Protein AF-A0A0G0N3M8-F1 (afdb_monomer_lite)

Sequence (160 aa):
MQYFTNYSSHFAVLTKVMTASGGPVLEVGMGIFSTPLLHWLCLDQDRKLTSLESAEKYYKLNRRFASPNHEIILIKDWDKFNFNSTWDVVFVDNDDQWRAPVVKKVANSANYIVIHDSDDPTYNYESIFPLFKYQYHYTKAQPNTSVLSNTIELSWLDEV

Structure (mmCIF, N/CA/C/O backbone):
data_AF-A0A0G0N3M8-F1
#
_entry.id   AF-A0A0G0N3M8-F1
#
loop_
_atom_site.group_PDB
_atom_site.id
_atom_site.type_symbol
_atom_site.label_atom_id
_atom_site.label_alt_id
_atom_site.label_comp_id
_atom_site.label_asym_id
_atom_site.label_entity_id
_atom_site.label_seq_id
_atom_site.pdbx_PDB_ins_code
_atom_site.Cartn_x
_atom_site.Cartn_y
_atom_site.Cartn_z
_atom_site.occupancy
_atom_site.B_iso_or_equiv
_atom_site.auth_seq_id
_atom_site.auth_comp_id
_atom_site.auth_asym_id
_atom_site.auth_atom_id
_atom_site.pdbx_PDB_model_num
ATOM 1 N N . MET A 1 1 ? 19.202 -14.400 -6.650 1.00 63.88 1 MET A N 1
ATOM 2 C CA . MET A 1 1 ? 18.660 -13.073 -6.292 1.00 63.88 1 MET A CA 1
ATOM 3 C C . MET A 1 1 ? 19.072 -12.817 -4.861 1.00 63.88 1 MET A C 1
ATOM 5 O O . MET A 1 1 ? 18.890 -13.717 -4.052 1.00 63.88 1 MET A O 1
ATOM 9 N N . GLN A 1 2 ? 19.711 -11.686 -4.591 1.00 76.94 2 GLN A N 1
ATOM 10 C CA . GLN A 1 2 ? 20.106 -11.294 -3.241 1.00 76.94 2 GLN A CA 1
ATOM 11 C C . GLN A 1 2 ? 19.016 -10.379 -2.684 1.00 76.94 2 GLN A C 1
ATOM 13 O O . GLN A 1 2 ? 18.516 -9.527 -3.415 1.00 76.94 2 GLN A O 1
ATOM 18 N N . TYR A 1 3 ? 18.625 -10.599 -1.434 1.00 81.31 3 TYR A N 1
ATOM 19 C CA . TYR A 1 3 ? 17.637 -9.780 -0.740 1.00 81.31 3 TYR A CA 1
ATOM 20 C C . TYR A 1 3 ? 18.312 -9.087 0.434 1.00 81.31 3 TYR A C 1
ATOM 22 O O 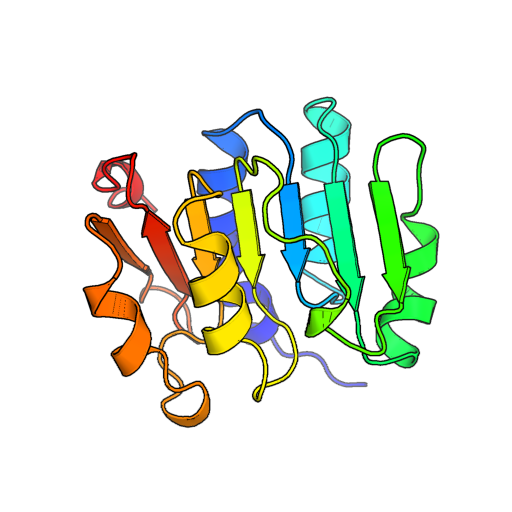. TYR A 1 3 ? 19.207 -9.659 1.061 1.00 81.31 3 TYR A O 1
ATOM 30 N N . PHE A 1 4 ? 17.876 -7.867 0.712 1.00 84.19 4 PHE A N 1
ATOM 31 C CA . PHE A 1 4 ? 18.428 -7.025 1.760 1.00 84.19 4 PHE A CA 1
ATOM 32 C C . PHE A 1 4 ? 17.357 -6.765 2.818 1.00 84.19 4 PHE A C 1
ATOM 34 O O . PHE A 1 4 ? 16.163 -6.760 2.523 1.00 84.19 4 PHE A O 1
ATOM 41 N N . THR A 1 5 ? 17.781 -6.585 4.068 1.00 79.50 5 THR A N 1
ATOM 42 C CA . THR A 1 5 ? 16.873 -6.391 5.211 1.00 79.50 5 THR A CA 1
ATOM 43 C C . THR A 1 5 ? 16.000 -5.146 5.058 1.00 79.50 5 THR A C 1
ATOM 45 O O . THR A 1 5 ? 14.854 -5.134 5.502 1.00 79.50 5 THR A O 1
ATOM 48 N N . ASN A 1 6 ? 16.512 -4.127 4.373 1.00 87.75 6 ASN A N 1
ATOM 49 C CA . ASN A 1 6 ? 15.823 -2.867 4.128 1.00 87.75 6 ASN A CA 1
ATOM 50 C C . ASN A 1 6 ? 14.540 -3.026 3.281 1.00 87.75 6 ASN A C 1
ATOM 52 O O . ASN A 1 6 ? 13.608 -2.252 3.454 1.00 87.75 6 ASN A O 1
ATOM 56 N N . TYR A 1 7 ? 14.403 -4.091 2.483 1.00 89.81 7 TYR A N 1
ATOM 57 C CA . TYR A 1 7 ? 13.161 -4.399 1.745 1.00 89.81 7 TYR A CA 1
ATOM 58 C C . TYR A 1 7 ? 11.961 -4.721 2.657 1.00 89.81 7 TYR A C 1
ATOM 60 O O . TYR A 1 7 ? 10.848 -4.902 2.177 1.00 89.81 7 TYR A O 1
ATOM 68 N N . SER A 1 8 ? 12.183 -4.838 3.968 1.00 93.25 8 SER A N 1
ATOM 69 C CA . SER A 1 8 ? 11.153 -5.132 4.969 1.00 93.25 8 SER A CA 1
ATOM 70 C C . SER A 1 8 ? 11.028 -4.050 6.048 1.00 93.25 8 SER A C 1
ATOM 72 O O . SER A 1 8 ? 10.365 -4.272 7.059 1.00 93.25 8 SER A O 1
ATOM 74 N N . SER A 1 9 ? 11.630 -2.864 5.862 1.00 95.69 9 SER A N 1
ATOM 75 C CA . SER A 1 9 ? 11.601 -1.791 6.875 1.00 95.69 9 SER A CA 1
ATOM 76 C C . SER A 1 9 ? 10.185 -1.298 7.212 1.00 95.69 9 SER A C 1
ATOM 78 O O . SER A 1 9 ? 9.947 -0.839 8.328 1.00 95.69 9 SER A O 1
ATOM 80 N N . HIS A 1 10 ? 9.224 -1.475 6.299 1.00 96.44 10 HIS A N 1
ATOM 81 C CA . HIS A 1 10 ? 7.812 -1.152 6.506 1.00 96.44 10 HIS A CA 1
ATOM 82 C C . HIS A 1 10 ? 7.074 -2.108 7.456 1.00 96.44 10 HIS A C 1
ATOM 84 O O . HIS A 1 10 ? 5.968 -1.788 7.884 1.00 96.44 10 HIS A O 1
ATOM 90 N N . PHE A 1 11 ? 7.633 -3.275 7.803 1.00 96.75 11 PHE A N 1
ATOM 91 C CA . PHE A 1 11 ? 6.904 -4.335 8.518 1.00 96.75 11 PHE A CA 1
ATOM 92 C C . PHE A 1 11 ? 6.300 -3.875 9.844 1.00 96.75 11 PHE A C 1
ATOM 94 O O . PHE A 1 11 ? 5.150 -4.209 10.128 1.00 96.75 11 PHE A O 1
ATOM 101 N N . ALA A 1 12 ? 7.051 -3.112 10.644 1.00 95.81 12 ALA A N 1
ATOM 102 C CA . ALA A 1 12 ? 6.597 -2.666 11.959 1.00 95.81 12 ALA A CA 1
ATOM 103 C C . ALA A 1 12 ? 5.337 -1.793 11.847 1.00 95.81 12 ALA A C 1
ATOM 105 O O . ALA A 1 12 ? 4.305 -2.096 12.450 1.00 95.81 12 ALA A O 1
ATOM 106 N N . VAL A 1 13 ? 5.399 -0.753 11.012 1.00 97.50 13 VAL A N 1
ATOM 107 C CA . VAL A 1 13 ? 4.290 0.190 10.845 1.00 97.50 13 VAL A CA 1
ATOM 108 C C . VAL A 1 13 ? 3.136 -0.411 10.039 1.00 97.50 13 VAL A C 1
ATOM 110 O O . VAL A 1 13 ? 1.981 -0.240 10.425 1.00 97.50 13 VAL A O 1
ATOM 113 N N . LEU A 1 14 ? 3.419 -1.193 8.989 1.00 98.44 14 LEU A N 1
ATOM 114 C CA . LEU A 1 14 ? 2.387 -1.865 8.197 1.00 98.44 14 LEU A CA 1
ATOM 115 C C . LEU A 1 14 ? 1.594 -2.846 9.063 1.00 98.44 14 LEU A C 1
ATOM 117 O O . LEU A 1 14 ? 0.368 -2.812 9.053 1.00 98.44 14 LEU A O 1
ATOM 121 N N . THR A 1 15 ? 2.271 -3.671 9.868 1.00 97.94 15 THR A N 1
ATOM 122 C CA . THR A 1 15 ? 1.596 -4.614 10.774 1.00 97.94 15 THR A CA 1
ATOM 123 C C . THR A 1 15 ? 0.736 -3.870 11.788 1.00 97.94 15 THR A C 1
ATOM 125 O O . THR A 1 15 ? -0.422 -4.228 11.977 1.00 97.94 15 THR A O 1
ATOM 128 N N . LYS A 1 16 ? 1.253 -2.792 12.394 1.00 97.94 16 LYS A N 1
ATOM 129 C CA . LYS A 1 16 ? 0.496 -1.979 13.353 1.00 97.94 16 LYS A CA 1
A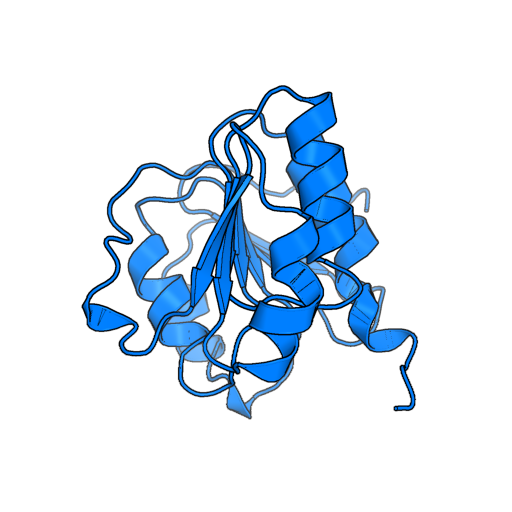TOM 130 C C . LYS A 1 16 ? -0.786 -1.405 12.719 1.00 97.94 16 LYS A C 1
ATOM 132 O O . LYS A 1 16 ? -1.863 -1.571 13.291 1.00 97.94 16 LYS A O 1
ATOM 137 N N . VAL A 1 17 ? -0.703 -0.819 11.521 1.00 98.44 17 VAL A N 1
ATOM 138 C CA . VAL A 1 17 ? -1.872 -0.316 10.766 1.00 98.44 17 VAL A CA 1
ATOM 139 C C . VAL A 1 17 ? -2.853 -1.438 10.422 1.00 98.44 17 VAL A C 1
ATOM 141 O O . VAL A 1 17 ? -4.061 -1.296 10.614 1.00 98.44 17 VAL A O 1
ATOM 144 N N . MET A 1 18 ? -2.352 -2.588 9.977 1.00 98.19 18 MET A N 1
ATOM 145 C CA . MET A 1 18 ? -3.182 -3.753 9.666 1.00 98.19 18 MET A CA 1
ATOM 146 C C . MET A 1 18 ? -3.907 -4.306 10.900 1.00 98.19 18 MET A C 1
ATOM 148 O O . MET A 1 18 ? -5.050 -4.733 10.785 1.00 98.19 18 MET A O 1
ATOM 152 N N . THR A 1 19 ? -3.295 -4.263 12.087 1.00 95.94 19 THR A N 1
ATOM 153 C CA . THR A 1 19 ? -3.940 -4.693 13.344 1.00 95.94 19 THR A CA 1
ATOM 154 C C . THR A 1 19 ? -4.968 -3.700 13.889 1.00 95.94 19 THR A C 1
ATOM 156 O O . THR A 1 19 ? -5.846 -4.096 14.648 1.00 95.94 19 THR A O 1
ATOM 159 N N . ALA A 1 20 ? -4.875 -2.422 13.513 1.00 96.19 20 ALA A N 1
ATOM 160 C CA . ALA A 1 20 ? -5.794 -1.366 13.946 1.00 96.19 20 ALA A CA 1
ATOM 161 C C . ALA A 1 20 ? -6.959 -1.120 12.964 1.00 96.19 20 ALA A C 1
ATOM 163 O O . ALA A 1 20 ? -7.784 -0.236 13.189 1.00 96.19 20 ALA A O 1
ATOM 164 N N . SER A 1 21 ? -7.013 -1.872 11.864 1.00 97.00 21 SER A N 1
ATOM 165 C CA . SER A 1 21 ? -7.980 -1.725 10.770 1.00 97.00 21 SER A CA 1
ATOM 166 C C . SER A 1 21 ? -8.737 -3.038 10.533 1.00 97.00 21 SER A C 1
ATOM 168 O O . SER A 1 21 ? -8.363 -4.076 11.076 1.00 97.00 21 SER A O 1
ATOM 170 N N . GLY A 1 22 ? -9.806 -3.014 9.732 1.00 96.44 22 GLY A N 1
ATOM 171 C CA . GLY A 1 22 ? -10.673 -4.185 9.524 1.00 96.44 22 GLY A CA 1
ATOM 172 C C . GLY A 1 22 ? -11.367 -4.293 8.161 1.00 96.44 22 GLY A C 1
ATOM 173 O O . GLY A 1 22 ? -11.994 -5.307 7.881 1.00 96.44 22 GLY A O 1
ATOM 174 N N . GLY A 1 23 ? -11.278 -3.286 7.292 1.00 97.38 23 GLY A N 1
ATOM 175 C CA . GLY A 1 23 ? -11.921 -3.272 5.973 1.00 97.38 23 GLY A CA 1
ATOM 176 C C . GLY A 1 23 ? -11.023 -3.751 4.821 1.00 97.38 23 GLY A C 1
ATOM 177 O O . GLY A 1 23 ? -9.933 -4.268 5.052 1.00 97.38 23 GLY A O 1
ATOM 178 N N . PRO A 1 24 ? -11.446 -3.602 3.557 1.00 98.25 24 PRO A N 1
ATOM 179 C CA . PRO A 1 24 ? -10.692 -4.087 2.398 1.00 98.25 24 PRO A CA 1
ATOM 180 C C . PRO A 1 24 ? -9.274 -3.511 2.297 1.00 98.25 24 PRO A C 1
ATOM 182 O O . PRO A 1 24 ? -9.039 -2.355 2.660 1.00 98.25 24 PRO A O 1
ATOM 185 N N . VAL A 1 25 ? -8.345 -4.306 1.768 1.00 98.75 25 VAL A N 1
ATOM 186 C CA . VAL A 1 25 ? -6.930 -3.948 1.624 1.00 98.75 25 VAL A CA 1
ATOM 187 C C . VAL A 1 25 ? -6.514 -3.989 0.160 1.00 98.75 25 VAL A C 1
ATOM 189 O O . VAL A 1 25 ? -6.831 -4.939 -0.558 1.00 98.75 25 VAL A O 1
ATOM 192 N N . LEU A 1 26 ? -5.781 -2.965 -0.265 1.00 98.75 26 LEU A N 1
ATOM 193 C CA . LEU A 1 26 ? -5.142 -2.893 -1.573 1.00 98.75 26 LEU A CA 1
ATOM 194 C C . LEU A 1 26 ? -3.621 -2.903 -1.396 1.00 98.75 26 LEU A C 1
ATOM 196 O O . LEU A 1 26 ? -3.068 -2.024 -0.743 1.00 98.75 26 LEU A O 1
ATOM 200 N N . GLU A 1 27 ? -2.939 -3.869 -1.996 1.00 98.75 27 GLU A N 1
ATOM 201 C CA . GLU A 1 27 ? -1.486 -3.872 -2.1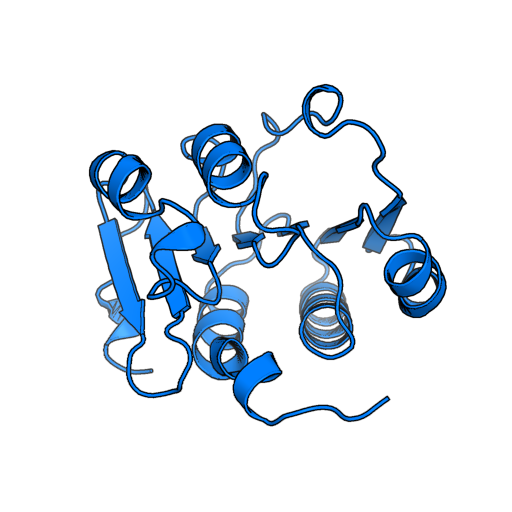68 1.00 98.75 27 GLU A CA 1
ATOM 202 C C . GLU A 1 27 ? -1.159 -3.426 -3.595 1.00 98.75 27 GLU A C 1
ATOM 204 O O . GLU A 1 27 ? -1.661 -3.982 -4.574 1.00 98.75 27 GLU A O 1
ATOM 209 N N . VAL A 1 28 ? -0.305 -2.418 -3.723 1.00 98.31 28 VAL A N 1
ATOM 210 C CA . VAL A 1 28 ? 0.160 -1.889 -5.001 1.00 98.31 28 VAL A CA 1
ATOM 211 C C . VAL A 1 28 ? 1.665 -2.088 -5.072 1.00 98.31 28 VAL A C 1
ATOM 213 O O . VAL A 1 28 ? 2.416 -1.332 -4.466 1.00 98.31 28 VAL A O 1
ATOM 216 N N . GLY A 1 29 ? 2.092 -3.103 -5.824 1.00 97.69 29 GLY A N 1
ATOM 217 C CA . GLY A 1 29 ? 3.460 -3.619 -5.815 1.00 97.69 29 GLY A CA 1
ATOM 218 C C . GLY A 1 29 ? 3.554 -4.868 -4.947 1.00 97.69 29 GLY A C 1
ATOM 219 O O . GLY A 1 29 ? 3.322 -4.815 -3.743 1.00 97.69 29 GLY A O 1
ATOM 220 N N . MET A 1 30 ? 3.869 -6.006 -5.565 1.00 97.56 30 MET A N 1
ATOM 221 C CA . MET A 1 30 ? 3.978 -7.287 -4.879 1.00 97.56 30 MET A CA 1
ATOM 222 C C . MET A 1 30 ? 5.436 -7.686 -4.672 1.00 97.56 30 MET A C 1
ATOM 224 O O . MET A 1 30 ? 6.267 -7.640 -5.578 1.00 97.56 30 MET A O 1
ATOM 228 N N . GLY A 1 31 ? 5.729 -8.223 -3.493 1.00 95.06 31 GLY A N 1
ATOM 229 C CA . GLY A 1 31 ? 7.080 -8.591 -3.089 1.00 95.06 31 GLY A CA 1
ATOM 230 C C . GLY A 1 31 ? 7.173 -9.987 -2.491 1.00 95.06 31 GLY A C 1
ATOM 231 O O . GLY A 1 31 ? 6.195 -10.716 -2.358 1.00 95.06 31 GLY A O 1
ATOM 232 N N . ILE A 1 32 ? 8.388 -10.379 -2.110 1.00 95.06 32 ILE A N 1
ATOM 233 C CA . ILE A 1 32 ? 8.612 -11.593 -1.306 1.00 95.06 32 ILE A CA 1
ATOM 234 C C . ILE A 1 32 ? 8.335 -11.378 0.190 1.00 95.06 32 ILE A C 1
ATOM 236 O O . ILE A 1 32 ? 8.363 -12.344 0.948 1.00 95.06 32 ILE A O 1
ATOM 240 N N . PHE A 1 33 ? 8.116 -10.127 0.605 1.00 95.69 33 PHE A N 1
ATOM 241 C CA . PHE A 1 33 ? 7.988 -9.714 2.000 1.00 95.69 33 PHE A CA 1
ATOM 242 C C . PHE A 1 33 ? 6.565 -9.231 2.315 1.00 95.69 33 PHE A C 1
ATOM 244 O O . PHE A 1 33 ? 5.856 -9.909 3.056 1.00 95.69 33 PHE A O 1
ATOM 251 N N . SER A 1 34 ? 6.123 -8.118 1.720 1.00 97.25 34 SER A N 1
ATOM 252 C CA . SER A 1 34 ? 4.797 -7.530 1.967 1.00 97.25 34 SER A CA 1
ATOM 253 C C . SER A 1 34 ? 3.652 -8.474 1.602 1.00 97.25 34 SER A C 1
ATOM 255 O O . SER A 1 34 ? 2.758 -8.690 2.412 1.00 97.25 34 SER A O 1
ATOM 257 N N . THR A 1 35 ? 3.704 -9.107 0.429 1.00 98.31 35 THR A N 1
ATOM 258 C CA . THR A 1 35 ? 2.603 -9.933 -0.082 1.00 98.31 35 THR A CA 1
ATOM 259 C C . THR A 1 35 ? 2.278 -11.134 0.810 1.00 98.31 35 THR A C 1
ATOM 261 O O . THR A 1 35 ? 1.108 -11.301 1.156 1.00 98.31 35 THR A O 1
ATOM 264 N N . PRO A 1 36 ? 3.243 -11.975 1.249 1.00 97.88 36 PRO A N 1
ATOM 265 C CA . PRO A 1 36 ? 2.926 -13.022 2.217 1.00 97.88 36 PRO A CA 1
ATOM 266 C C . PRO A 1 36 ? 2.449 -12.460 3.562 1.00 97.88 36 PRO A C 1
ATOM 268 O O . PRO A 1 36 ? 1.531 -13.032 4.143 1.00 97.88 36 PRO A O 1
ATOM 271 N N . LEU A 1 37 ? 3.022 -11.353 4.052 1.00 98.19 37 LEU A N 1
ATOM 272 C CA . LEU A 1 37 ? 2.579 -10.718 5.299 1.00 98.19 37 LEU A CA 1
ATOM 273 C C . LEU A 1 37 ? 1.105 -10.289 5.210 1.00 98.19 37 LEU A C 1
ATOM 275 O O . LEU A 1 37 ? 0.292 -10.691 6.040 1.00 98.19 37 LEU A O 1
ATOM 279 N N . LEU A 1 38 ? 0.754 -9.520 4.178 1.00 98.56 38 LEU A N 1
ATOM 280 C CA . LEU A 1 38 ? -0.601 -9.032 3.940 1.00 98.56 38 LEU A CA 1
ATOM 281 C C . LEU A 1 38 ? -1.579 -10.177 3.696 1.00 98.56 38 LEU A C 1
ATOM 283 O O . LEU A 1 38 ? -2.682 -10.145 4.236 1.00 98.56 38 LEU A O 1
ATOM 287 N N . HIS A 1 39 ? -1.172 -11.207 2.948 1.00 98.56 39 HIS A N 1
ATOM 288 C CA . HIS A 1 39 ? -1.999 -12.387 2.718 1.00 98.56 39 HIS A CA 1
ATOM 289 C C . HIS A 1 39 ? -2.411 -13.056 4.029 1.00 98.56 39 HIS A C 1
ATOM 291 O O . HIS A 1 39 ? -3.599 -13.288 4.245 1.00 98.56 39 HIS A O 1
ATOM 297 N N . TRP A 1 40 ? -1.448 -13.353 4.907 1.00 98.19 40 TRP A N 1
ATOM 298 C CA . TRP A 1 40 ? -1.741 -14.045 6.160 1.00 98.19 40 TRP A CA 1
ATOM 299 C C . TRP A 1 40 ? -2.528 -13.172 7.135 1.00 98.19 40 TRP A C 1
ATOM 301 O O . TRP A 1 40 ? -3.472 -13.671 7.740 1.00 98.19 40 TRP A O 1
ATOM 311 N N . LEU A 1 41 ? -2.211 -11.877 7.240 1.00 98.12 41 LEU A N 1
ATOM 312 C CA . LEU A 1 41 ? -2.970 -10.949 8.084 1.00 98.12 41 LEU A CA 1
ATOM 313 C C . LEU A 1 41 ? -4.417 -10.782 7.601 1.00 98.12 41 LEU A C 1
ATOM 315 O O . LEU A 1 41 ? -5.339 -10.808 8.410 1.00 98.12 41 LEU A O 1
ATOM 319 N N . CYS A 1 42 ? -4.641 -10.648 6.290 1.00 98.44 42 CYS A N 1
ATOM 320 C CA . CYS A 1 42 ? -5.997 -10.541 5.749 1.00 98.44 42 CYS A CA 1
ATOM 321 C C . CYS A 1 42 ? -6.768 -11.856 5.879 1.00 98.44 42 CYS A C 1
ATOM 323 O O . CYS A 1 42 ? -7.968 -11.825 6.133 1.00 98.44 42 CYS A O 1
ATOM 325 N N . LEU A 1 43 ? -6.100 -13.003 5.724 1.00 97.00 43 LEU A N 1
ATOM 326 C CA . LEU A 1 43 ? -6.730 -14.307 5.912 1.00 97.00 43 LEU A CA 1
ATOM 327 C C . LEU A 1 43 ? -7.176 -14.515 7.367 1.00 97.00 43 LEU A C 1
ATOM 329 O O . LEU A 1 43 ? -8.299 -14.954 7.586 1.00 97.00 43 LEU A O 1
ATOM 333 N N . ASP A 1 44 ? -6.320 -14.180 8.336 1.00 96.81 44 ASP A N 1
ATOM 334 C CA . ASP A 1 44 ? -6.615 -14.276 9.774 1.00 96.81 44 ASP A CA 1
ATOM 335 C C . ASP A 1 44 ? -7.789 -13.373 10.189 1.00 96.81 44 ASP A C 1
ATOM 337 O O . ASP A 1 44 ? -8.651 -13.773 10.966 1.00 96.81 44 ASP A O 1
ATOM 341 N N . GLN A 1 45 ? -7.868 -12.176 9.602 1.00 96.81 45 GLN A N 1
ATOM 342 C CA . GLN A 1 45 ? -8.909 -11.187 9.893 1.00 96.81 45 GLN A CA 1
ATOM 343 C C . GLN A 1 45 ? -10.178 -11.332 9.027 1.00 96.81 45 GLN A C 1
ATOM 345 O O . GLN A 1 45 ? -11.073 -10.496 9.132 1.00 96.81 45 GLN A O 1
ATOM 350 N N . ASP A 1 46 ? -10.255 -12.342 8.151 1.00 97.00 46 ASP A N 1
ATOM 351 C CA . ASP A 1 46 ? -11.324 -12.526 7.149 1.00 97.00 46 ASP A CA 1
ATOM 352 C C . ASP A 1 46 ? -11.591 -11.273 6.279 1.00 97.00 46 ASP A C 1
ATOM 354 O O . ASP A 1 46 ? -12.724 -10.877 5.999 1.00 97.00 46 ASP A O 1
ATOM 358 N N . ARG A 1 47 ? -10.512 -10.618 5.834 1.00 96.38 47 ARG A N 1
ATOM 359 C CA . ARG A 1 47 ? -10.545 -9.397 5.013 1.00 96.38 47 ARG A CA 1
ATOM 360 C C . ARG A 1 47 ? -10.270 -9.700 3.549 1.00 96.38 47 ARG A C 1
ATOM 362 O O . ARG A 1 47 ? -9.474 -10.574 3.206 1.00 96.38 47 ARG A O 1
ATOM 369 N N . LYS A 1 48 ? -10.887 -8.914 2.663 1.00 98.38 48 LYS A N 1
ATOM 370 C CA . LYS A 1 48 ? -10.536 -8.907 1.239 1.00 98.38 48 LYS A CA 1
ATOM 371 C C . LYS A 1 48 ? -9.196 -8.205 1.028 1.00 98.38 48 LYS A C 1
ATOM 373 O O . LYS A 1 48 ? -9.029 -7.070 1.469 1.00 98.38 48 LYS A O 1
ATOM 378 N N . LEU A 1 49 ? -8.304 -8.861 0.296 1.00 98.75 49 LEU A N 1
ATOM 379 C CA . LEU A 1 49 ? -7.042 -8.326 -0.199 1.00 98.75 49 LEU A CA 1
ATOM 380 C C . LEU A 1 49 ? -7.049 -8.336 -1.729 1.00 98.75 49 LEU A C 1
ATOM 382 O O . LEU A 1 49 ? -7.395 -9.339 -2.353 1.00 98.75 49 LEU A O 1
ATOM 386 N N . THR A 1 50 ? -6.659 -7.224 -2.337 1.00 98.69 50 THR A N 1
ATOM 387 C CA . THR A 1 50 ? -6.379 -7.121 -3.772 1.00 98.69 50 THR A CA 1
ATOM 388 C C . THR A 1 50 ? -4.931 -6.699 -3.946 1.00 98.69 50 THR A C 1
ATOM 390 O O . THR A 1 50 ? -4.560 -5.641 -3.451 1.00 98.69 50 THR A O 1
ATOM 393 N N . SER A 1 51 ? -4.128 -7.486 -4.658 1.00 98.69 51 SER A N 1
ATOM 394 C CA . SER A 1 51 ? -2.727 -7.160 -4.932 1.00 98.69 51 SER A CA 1
ATOM 395 C C . SER A 1 51 ? -2.491 -6.929 -6.420 1.00 98.69 51 SER A C 1
ATOM 397 O O . SER A 1 51 ? -2.793 -7.785 -7.258 1.00 98.69 51 SER A O 1
ATOM 399 N N . LEU A 1 52 ? -1.934 -5.765 -6.749 1.00 98.50 52 LEU A N 1
ATOM 400 C CA . LEU A 1 52 ? -1.629 -5.326 -8.108 1.00 98.50 52 LEU A CA 1
ATOM 401 C C . LEU A 1 52 ? -0.125 -5.387 -8.365 1.00 98.50 52 LEU A C 1
ATOM 403 O O . LEU A 1 52 ? 0.667 -4.911 -7.556 1.00 98.50 52 LEU A O 1
ATOM 407 N N . GLU A 1 53 ? 0.273 -5.905 -9.523 1.00 97.88 53 GLU A N 1
ATOM 408 C CA . GLU A 1 53 ? 1.681 -5.965 -9.927 1.00 97.88 53 GLU A CA 1
ATOM 409 C C . GLU A 1 53 ? 1.843 -5.790 -11.434 1.00 97.88 53 GLU A C 1
ATOM 411 O O . GLU A 1 53 ? 1.100 -6.395 -12.207 1.00 97.88 53 GLU A O 1
ATOM 416 N N . SER A 1 54 ? 2.832 -5.007 -11.862 1.00 96.81 54 SER A N 1
ATOM 417 C CA . SER A 1 54 ? 3.113 -4.738 -13.276 1.00 96.81 54 SER A CA 1
ATOM 418 C C . SER A 1 54 ? 4.193 -5.663 -13.856 1.00 96.81 54 SER A C 1
ATOM 420 O O . SER A 1 54 ? 4.113 -6.105 -15.019 1.00 96.81 54 SER A O 1
ATOM 422 N N . ALA A 1 55 ? 5.169 -6.043 -13.028 1.00 95.75 55 ALA A N 1
ATOM 423 C CA . ALA A 1 55 ? 6.268 -6.931 -13.346 1.00 95.75 55 ALA A CA 1
ATOM 424 C C . ALA A 1 55 ? 5.844 -8.405 -13.278 1.00 95.75 55 ALA A C 1
ATOM 426 O O . ALA A 1 55 ? 5.594 -9.001 -12.228 1.00 95.75 55 ALA A O 1
ATOM 427 N N . GLU A 1 56 ? 5.877 -9.059 -14.437 1.00 96.50 56 GLU A N 1
ATOM 428 C CA . GLU A 1 56 ? 5.435 -10.447 -14.595 1.00 96.50 56 GLU A CA 1
ATOM 429 C C . GLU A 1 56 ? 6.179 -11.435 -13.677 1.00 96.50 56 GLU A C 1
ATOM 431 O O . GLU A 1 56 ? 5.616 -12.443 -13.252 1.00 96.50 56 GLU A O 1
ATOM 436 N N . LYS A 1 57 ? 7.438 -11.135 -13.337 1.00 95.75 57 LYS A N 1
ATOM 437 C CA . LYS A 1 57 ? 8.250 -11.923 -12.405 1.00 95.75 57 LYS A CA 1
ATOM 438 C C . LYS A 1 57 ? 7.623 -11.986 -11.006 1.00 95.75 57 LYS A C 1
ATOM 440 O O . LYS A 1 57 ? 7.497 -13.084 -10.466 1.00 95.75 57 LYS A O 1
ATOM 445 N N . TYR A 1 58 ? 7.239 -10.844 -10.432 1.00 96.25 58 TYR A N 1
ATOM 446 C CA . TYR A 1 58 ? 6.644 -10.784 -9.093 1.00 96.25 58 TYR A CA 1
ATOM 447 C C . TYR A 1 58 ? 5.200 -11.287 -9.100 1.00 96.25 58 TYR A C 1
ATOM 449 O O . TYR A 1 58 ? 4.809 -12.037 -8.209 1.00 96.25 58 TYR A O 1
ATOM 457 N N . TYR A 1 59 ? 4.453 -11.036 -10.178 1.00 97.81 59 TYR A N 1
ATOM 458 C CA . TYR A 1 59 ? 3.139 -11.646 -10.370 1.00 97.81 59 TYR A CA 1
ATOM 459 C C . TYR A 1 59 ? 3.207 -13.181 -10.375 1.00 97.81 59 TYR A C 1
ATOM 461 O O . TYR A 1 59 ? 2.499 -13.850 -9.621 1.00 97.81 59 TYR A O 1
ATOM 469 N N . LYS A 1 60 ? 4.106 -13.772 -11.176 1.00 97.81 60 LYS A N 1
ATOM 470 C CA . LYS A 1 60 ? 4.298 -15.233 -11.223 1.00 97.81 60 LYS A CA 1
ATOM 471 C C . LYS A 1 60 ? 4.744 -15.805 -9.881 1.00 97.81 60 LYS A C 1
ATOM 473 O O . LYS A 1 60 ? 4.375 -16.931 -9.559 1.00 97.81 60 LYS A O 1
ATOM 478 N N . LEU A 1 61 ? 5.529 -15.050 -9.117 1.00 96.25 61 LEU A N 1
ATOM 479 C CA . LEU A 1 61 ? 5.981 -15.443 -7.787 1.00 96.25 61 LEU A CA 1
ATOM 480 C C . LEU A 1 61 ? 4.835 -15.470 -6.769 1.00 96.25 61 LEU A C 1
ATOM 482 O O . LEU A 1 61 ? 4.791 -16.371 -5.931 1.00 96.25 61 LEU A O 1
ATOM 486 N N . ASN A 1 62 ? 3.923 -14.502 -6.841 1.00 98.12 62 ASN A N 1
ATOM 487 C CA . ASN A 1 62 ? 2.917 -14.262 -5.808 1.00 98.12 62 ASN A CA 1
ATOM 488 C C . ASN A 1 62 ? 1.513 -14.777 -6.147 1.00 98.12 62 ASN A C 1
ATOM 490 O O . ASN A 1 62 ? 0.715 -14.969 -5.237 1.00 98.12 62 ASN A O 1
ATOM 494 N N . ARG A 1 63 ? 1.235 -15.169 -7.401 1.00 97.38 63 ARG A N 1
ATOM 495 C CA . ARG A 1 63 ? -0.039 -15.812 -7.806 1.00 97.38 63 ARG A CA 1
ATOM 496 C C . ARG A 1 63 ? -0.437 -17.037 -6.974 1.00 97.38 63 ARG A C 1
ATOM 498 O O . ARG A 1 63 ? -1.598 -17.422 -6.974 1.00 97.38 63 ARG A O 1
ATOM 505 N N . ARG A 1 64 ? 0.520 -17.673 -6.290 1.00 97.06 64 ARG A N 1
ATOM 506 C CA . ARG A 1 64 ? 0.275 -18.797 -5.369 1.00 97.06 64 ARG A CA 1
ATOM 50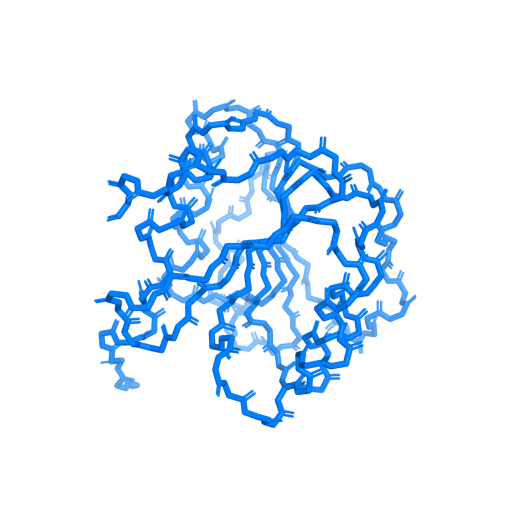7 C C . ARG A 1 64 ? -0.515 -18.408 -4.117 1.00 97.06 64 ARG A C 1
ATOM 509 O O . ARG A 1 64 ? -1.049 -19.296 -3.470 1.00 97.06 64 ARG A O 1
ATOM 516 N N . PHE A 1 65 ? -0.567 -17.120 -3.781 1.00 98.31 65 PHE A N 1
ATOM 517 C CA . PHE A 1 65 ? -1.344 -16.600 -2.657 1.00 98.31 65 PHE A CA 1
ATOM 518 C C . PHE A 1 65 ? -2.791 -16.266 -3.037 1.00 98.31 65 PHE A C 1
ATOM 520 O O . PHE A 1 65 ? -3.553 -15.860 -2.163 1.00 98.31 65 PHE A O 1
ATOM 527 N N . ALA A 1 66 ? -3.178 -16.439 -4.307 1.00 98.25 66 ALA A N 1
ATOM 528 C CA . ALA A 1 66 ? -4.557 -16.247 -4.733 1.00 98.25 66 ALA A CA 1
ATOM 529 C C . ALA A 1 66 ? -5.498 -17.179 -3.954 1.00 98.25 66 ALA A C 1
ATOM 531 O O . ALA A 1 66 ? -5.252 -18.382 -3.835 1.00 98.25 66 ALA A O 1
ATOM 532 N N . SER A 1 67 ? -6.582 -16.619 -3.427 1.00 97.56 67 SER A N 1
ATOM 533 C CA . SER A 1 67 ? -7.574 -17.327 -2.616 1.00 97.56 67 SER A CA 1
ATOM 534 C C . SER A 1 67 ? -8.948 -16.655 -2.766 1.00 97.56 67 SER A C 1
ATOM 536 O O . SER A 1 67 ? -9.034 -15.582 -3.363 1.00 97.56 67 SER A O 1
ATOM 538 N N . PRO A 1 68 ? -10.042 -17.213 -2.211 1.00 97.50 68 PRO A N 1
ATOM 539 C CA . PRO A 1 68 ? -11.357 -16.560 -2.257 1.00 97.50 68 PRO A CA 1
ATOM 540 C C . PRO A 1 68 ? -11.382 -15.128 -1.692 1.00 97.50 68 PRO A C 1
ATOM 542 O O . PRO A 1 68 ? -12.235 -14.323 -2.077 1.00 97.50 68 PRO A O 1
ATOM 545 N N . ASN A 1 69 ? -10.454 -14.806 -0.785 1.00 97.75 69 ASN A N 1
ATOM 546 C CA . ASN A 1 69 ? -10.319 -13.489 -0.163 1.00 97.75 69 ASN A CA 1
ATOM 547 C C . ASN A 1 69 ? -9.074 -12.719 -0.629 1.00 97.75 69 ASN A C 1
ATOM 549 O O . ASN A 1 69 ? -8.893 -11.587 -0.199 1.00 97.75 69 ASN A O 1
ATOM 553 N N . HIS A 1 70 ? -8.249 -13.288 -1.514 1.00 98.56 70 HIS A N 1
ATOM 554 C CA . HIS A 1 70 ? -7.044 -12.645 -2.030 1.00 98.56 70 HIS A CA 1
ATOM 555 C C . HIS A 1 70 ? -7.016 -12.687 -3.559 1.00 98.56 70 HIS A C 1
ATOM 557 O O . HIS A 1 70 ? -6.731 -13.723 -4.166 1.00 98.56 70 HIS A O 1
ATOM 563 N N . GLU A 1 71 ? -7.307 -11.548 -4.177 1.00 98.44 71 GLU A N 1
ATOM 564 C CA . GLU A 1 71 ? -7.236 -11.362 -5.621 1.00 98.44 71 GLU A CA 1
ATOM 565 C C . GLU A 1 71 ? -5.835 -10.898 -6.034 1.00 98.44 71 GLU A C 1
ATOM 567 O O . GLU A 1 71 ? -5.284 -9.968 -5.451 1.00 98.44 71 GLU A O 1
ATOM 572 N N . ILE A 1 72 ? -5.267 -11.536 -7.060 1.00 98.56 72 ILE A N 1
ATOM 573 C CA . ILE A 1 72 ? -3.945 -11.206 -7.603 1.00 98.56 72 ILE A CA 1
ATOM 574 C C . ILE A 1 72 ? -4.111 -10.749 -9.051 1.00 98.56 72 ILE A C 1
ATOM 576 O O . ILE A 1 72 ? -4.550 -11.531 -9.897 1.00 98.56 72 ILE A O 1
ATOM 580 N N . ILE A 1 73 ? -3.704 -9.518 -9.359 1.00 98.31 73 ILE A N 1
ATOM 581 C CA . ILE A 1 73 ? -3.916 -8.904 -10.673 1.00 98.31 73 ILE A CA 1
ATOM 582 C C . ILE A 1 73 ? -2.575 -8.501 -11.291 1.00 98.31 73 ILE A C 1
ATOM 584 O O . ILE A 1 73 ? -1.835 -7.679 -10.751 1.00 98.31 73 ILE A O 1
ATOM 588 N N . LEU A 1 74 ? -2.282 -9.051 -12.475 1.00 97.94 74 LEU A N 1
ATOM 589 C CA . LEU A 1 74 ? -1.226 -8.530 -13.343 1.00 97.94 74 LEU A CA 1
ATOM 590 C C . LEU A 1 74 ? -1.757 -7.294 -14.070 1.00 97.94 74 LEU A C 1
ATOM 592 O O . LEU A 1 74 ? -2.538 -7.417 -15.016 1.00 97.94 74 LEU A O 1
ATOM 596 N N . ILE A 1 75 ? -1.324 -6.110 -13.654 1.00 95.88 75 ILE A N 1
ATOM 597 C CA . ILE A 1 75 ? -1.765 -4.847 -14.235 1.00 95.88 75 ILE A CA 1
ATOM 598 C C . ILE A 1 75 ? -0.787 -4.371 -15.311 1.00 95.88 75 ILE A C 1
ATOM 600 O O . ILE A 1 75 ? 0.425 -4.377 -15.135 1.00 95.88 75 ILE A O 1
ATOM 604 N N . LYS A 1 76 ? -1.308 -3.987 -16.477 1.00 94.12 76 LYS A N 1
ATOM 605 C CA . LYS A 1 76 ? -0.500 -3.425 -17.580 1.00 94.12 76 LYS A CA 1
ATOM 606 C C . LYS A 1 76 ? -0.734 -1.940 -17.804 1.00 94.12 76 LYS A C 1
ATOM 608 O O . LYS A 1 76 ? 0.030 -1.305 -18.517 1.00 94.12 76 LYS A O 1
ATOM 613 N N . ASP A 1 77 ? -1.798 -1.422 -17.213 1.00 93.38 77 ASP A N 1
ATOM 614 C CA . ASP A 1 77 ? -2.258 -0.057 -17.374 1.00 93.38 77 ASP A CA 1
ATOM 615 C C . ASP A 1 77 ? -2.941 0.354 -16.070 1.00 93.38 77 ASP A C 1
ATOM 617 O O . ASP A 1 77 ? -4.057 -0.085 -15.775 1.00 93.38 77 ASP A O 1
ATOM 621 N N . TRP A 1 78 ? -2.225 1.134 -15.263 1.00 93.00 78 TRP A N 1
ATOM 622 C CA . TRP A 1 78 ? -2.686 1.586 -13.955 1.00 93.00 78 TRP A CA 1
ATOM 623 C C . TRP A 1 78 ? -3.935 2.465 -14.061 1.00 93.00 78 TRP A C 1
ATOM 625 O O . TRP A 1 78 ? -4.784 2.423 -13.177 1.00 93.00 78 TRP A O 1
ATOM 635 N N . ASP A 1 79 ? -4.120 3.198 -15.162 1.00 92.12 79 ASP A N 1
ATOM 636 C CA . ASP A 1 79 ? -5.285 4.070 -15.338 1.00 92.12 79 ASP A CA 1
ATOM 637 C C . ASP A 1 79 ? -6.593 3.303 -15.558 1.00 92.12 79 ASP A C 1
ATOM 639 O O . ASP A 1 79 ? -7.673 3.859 -15.350 1.00 92.12 79 ASP A O 1
ATOM 643 N N . LYS A 1 80 ? -6.520 2.021 -15.931 1.00 92.81 80 LYS A N 1
ATOM 644 C CA . LYS A 1 80 ? -7.702 1.162 -16.094 1.00 92.81 80 LYS A CA 1
ATOM 645 C C . LYS A 1 80 ? -8.187 0.528 -14.796 1.00 92.81 80 LYS A C 1
ATOM 647 O O . LYS A 1 80 ? -9.300 0.002 -14.774 1.00 92.81 80 LYS A O 1
ATOM 652 N N . PHE A 1 81 ? -7.383 0.542 -13.735 1.00 94.81 81 PHE A N 1
ATOM 653 C CA . PHE A 1 81 ? -7.820 0.014 -12.449 1.00 94.81 81 PHE A CA 1
ATOM 654 C C . PHE A 1 81 ? -8.714 1.019 -11.723 1.00 94.81 81 PHE A C 1
ATOM 656 O O . PHE A 1 81 ? -8.427 2.215 -11.658 1.00 94.81 81 PHE A O 1
ATOM 663 N N . ASN A 1 82 ? -9.813 0.525 -11.156 1.00 92.94 82 ASN A N 1
ATOM 664 C CA . ASN A 1 82 ? -10.740 1.362 -10.413 1.00 92.94 82 ASN A CA 1
ATOM 665 C C . ASN A 1 82 ? -10.251 1.579 -8.973 1.00 92.94 82 ASN A C 1
ATOM 667 O O . ASN A 1 82 ? -10.582 0.817 -8.067 1.00 92.94 82 ASN A O 1
ATOM 671 N N . PHE A 1 83 ? -9.506 2.661 -8.756 1.00 93.62 83 PHE A N 1
ATOM 672 C CA . PHE A 1 83 ? -9.056 3.071 -7.422 1.00 93.62 83 PHE A CA 1
ATOM 673 C C . PHE A 1 83 ? -10.159 3.699 -6.549 1.00 93.62 83 PHE A C 1
ATOM 675 O O . PHE A 1 83 ? -9.952 3.871 -5.348 1.00 93.62 83 PHE A O 1
ATOM 682 N N . ASN A 1 84 ? -11.335 4.003 -7.114 1.00 86.38 84 ASN A N 1
ATOM 683 C CA . ASN A 1 84 ? -12.436 4.676 -6.409 1.00 86.38 84 ASN A CA 1
ATOM 684 C C . ASN A 1 84 ? -13.264 3.744 -5.503 1.00 86.38 84 ASN A C 1
ATOM 686 O O . ASN A 1 84 ? -14.289 4.162 -4.969 1.00 86.38 84 ASN A O 1
ATOM 690 N N . SER A 1 85 ? -12.856 2.486 -5.336 1.00 87.50 85 SER A N 1
ATOM 691 C CA . SER A 1 85 ? -13.405 1.603 -4.302 1.00 87.50 85 SER A CA 1
ATOM 692 C C . SER A 1 85 ? -13.042 2.108 -2.904 1.00 87.50 85 SER A C 1
ATOM 694 O O . SER A 1 85 ? -12.023 2.769 -2.735 1.00 87.50 85 SER A O 1
ATOM 696 N N . THR A 1 86 ? -13.846 1.783 -1.891 1.00 92.38 86 THR A N 1
ATOM 697 C CA . THR A 1 86 ? -13.501 2.087 -0.495 1.00 92.38 86 THR A CA 1
ATOM 698 C C . THR A 1 86 ? -12.469 1.088 0.021 1.00 92.38 86 THR A C 1
ATOM 700 O O . THR A 1 86 ? -12.741 -0.112 0.093 1.00 92.38 86 THR A O 1
ATOM 703 N N . TRP A 1 87 ? -11.306 1.598 0.406 1.00 97.62 87 TRP A N 1
ATOM 704 C CA . TRP A 1 87 ? -10.213 0.847 1.005 1.00 97.62 87 TRP A CA 1
ATOM 705 C C . TRP A 1 87 ? -10.057 1.257 2.461 1.00 97.62 87 TRP A C 1
ATOM 707 O O . TRP A 1 87 ? -10.180 2.428 2.814 1.00 97.62 87 TRP A O 1
ATOM 717 N N . ASP A 1 88 ? -9.757 0.298 3.322 1.00 98.06 88 ASP A N 1
ATOM 718 C CA . ASP A 1 88 ? -9.345 0.630 4.679 1.00 98.06 88 ASP A CA 1
ATOM 719 C C . ASP A 1 88 ? -7.835 0.865 4.713 1.00 98.06 88 ASP A C 1
ATOM 721 O O . ASP A 1 88 ? -7.375 1.900 5.184 1.00 98.06 88 ASP A O 1
ATOM 725 N N . VAL A 1 89 ? -7.061 -0.039 4.107 1.00 98.75 89 VAL A N 1
ATOM 726 C CA . VAL A 1 89 ? -5.605 0.105 3.988 1.00 98.75 89 VAL A CA 1
ATOM 727 C C . VAL A 1 89 ? -5.184 -0.006 2.529 1.00 98.75 89 VAL A C 1
ATOM 729 O O . VAL A 1 89 ? -5.565 -0.948 1.837 1.00 98.75 89 VAL A O 1
ATOM 732 N N . VAL A 1 90 ? -4.357 0.932 2.075 1.00 98.69 90 VAL A N 1
ATOM 733 C CA . VAL A 1 90 ? -3.624 0.832 0.811 1.00 98.69 90 VAL A CA 1
ATOM 734 C C . VAL A 1 90 ? -2.132 0.807 1.118 1.00 98.69 90 VAL A C 1
ATOM 736 O O . VAL A 1 90 ? -1.614 1.753 1.702 1.00 98.69 90 VAL A O 1
ATOM 739 N N . PHE A 1 91 ? -1.437 -0.256 0.729 1.00 98.75 91 PHE A N 1
ATOM 740 C CA . PHE A 1 91 ? 0.022 -0.337 0.785 1.00 98.75 91 PHE A CA 1
ATOM 741 C C . PHE A 1 91 ? 0.609 -0.080 -0.606 1.00 98.75 91 PHE A C 1
ATOM 743 O O . PHE A 1 91 ? 0.160 -0.691 -1.575 1.00 98.75 91 PHE A O 1
ATOM 750 N N . VAL A 1 92 ? 1.587 0.822 -0.714 1.00 98.25 92 VAL A N 1
ATOM 751 C CA . VAL A 1 92 ? 2.208 1.227 -1.984 1.00 98.25 92 VAL A CA 1
ATOM 752 C C . VAL A 1 92 ? 3.720 1.012 -1.927 1.00 98.25 92 VAL A C 1
ATOM 754 O O . VAL A 1 92 ? 4.423 1.665 -1.154 1.00 98.25 92 VAL A O 1
ATOM 757 N N . ASP A 1 93 ? 4.190 0.106 -2.780 1.00 96.88 93 ASP A N 1
ATOM 758 C CA . ASP A 1 93 ? 5.593 -0.285 -2.964 1.00 96.88 93 ASP A CA 1
ATOM 759 C C . ASP A 1 93 ? 5.844 -0.767 -4.416 1.00 96.88 93 ASP A C 1
ATOM 761 O O . ASP A 1 93 ? 6.639 -1.664 -4.691 1.00 96.88 93 ASP A O 1
ATOM 765 N N . ASN A 1 94 ? 5.111 -0.209 -5.387 1.00 92.81 94 ASN A N 1
ATOM 766 C CA . ASN A 1 94 ? 5.233 -0.573 -6.802 1.00 92.81 94 ASN A CA 1
ATOM 767 C C . ASN A 1 94 ? 6.401 0.161 -7.490 1.00 92.81 94 ASN A C 1
ATOM 769 O O . ASN A 1 94 ? 7.249 0.764 -6.843 1.00 92.81 94 ASN A O 1
ATOM 773 N N . ASP A 1 95 ? 6.458 0.115 -8.817 1.00 86.19 95 ASP A N 1
ATOM 774 C CA . ASP A 1 95 ? 7.448 0.836 -9.613 1.00 86.19 95 ASP A CA 1
ATOM 775 C C . ASP A 1 95 ? 7.371 2.375 -9.490 1.00 86.19 95 ASP A C 1
ATOM 777 O O . ASP A 1 95 ? 6.299 2.977 -9.372 1.00 86.19 95 ASP A O 1
ATOM 781 N N . ASP A 1 96 ? 8.544 3.003 -9.573 1.00 82.50 96 ASP A N 1
ATOM 782 C CA . ASP A 1 96 ? 8.843 4.406 -9.261 1.00 82.50 96 ASP A CA 1
ATOM 783 C C . ASP A 1 96 ? 7.860 5.408 -9.882 1.00 82.50 96 ASP A C 1
ATOM 785 O O . ASP A 1 96 ? 7.404 6.347 -9.230 1.00 82.50 96 ASP A O 1
ATOM 789 N N . GLN A 1 97 ? 7.495 5.201 -11.151 1.00 87.81 97 GLN A N 1
ATOM 790 C CA . GLN A 1 97 ? 6.690 6.152 -11.926 1.00 87.81 97 GLN A CA 1
ATOM 791 C C . GLN A 1 97 ? 5.240 6.248 -11.444 1.00 87.81 97 GLN A C 1
ATOM 793 O O . GLN A 1 97 ? 4.567 7.240 -11.724 1.00 87.81 97 GLN A O 1
ATOM 798 N N . TRP A 1 98 ? 4.751 5.231 -10.734 1.00 92.25 98 TRP A N 1
ATOM 799 C CA . TRP A 1 98 ? 3.338 5.103 -10.392 1.00 92.25 98 TRP A CA 1
ATOM 800 C C . TRP A 1 98 ? 3.043 5.214 -8.898 1.00 92.25 98 TRP A C 1
ATOM 802 O O . TRP A 1 98 ? 1.876 5.381 -8.553 1.00 92.25 98 TRP A O 1
ATOM 812 N N . ARG A 1 99 ? 4.059 5.247 -8.025 1.00 93.44 99 ARG A N 1
ATOM 813 C CA . ARG A 1 99 ? 3.876 5.388 -6.568 1.00 93.44 99 ARG A CA 1
ATOM 814 C C . ARG A 1 99 ? 3.052 6.625 -6.191 1.00 93.44 99 ARG A C 1
ATOM 816 O O . ARG A 1 99 ? 1.922 6.505 -5.718 1.00 93.44 99 ARG A O 1
ATOM 823 N N . ALA A 1 100 ? 3.563 7.832 -6.451 1.00 95.25 100 ALA A N 1
ATOM 824 C CA . ALA A 1 100 ? 2.848 9.070 -6.126 1.00 95.25 100 ALA A CA 1
ATOM 825 C C . ALA A 1 100 ? 1.500 9.227 -6.873 1.00 95.25 100 ALA A C 1
ATOM 827 O O . ALA A 1 100 ? 0.511 9.603 -6.232 1.00 95.25 100 ALA A O 1
ATOM 828 N N . PRO A 1 101 ? 1.388 8.910 -8.183 1.00 95.19 101 PRO A N 1
ATOM 829 C CA . PRO A 1 101 ? 0.098 8.900 -8.874 1.00 95.19 101 PRO A CA 1
ATOM 830 C C . PRO A 1 101 ? -0.951 7.980 -8.240 1.00 95.19 101 PRO A C 1
ATOM 832 O O . PRO A 1 101 ? -2.104 8.391 -8.105 1.00 95.19 101 PRO A O 1
ATOM 835 N N . VAL A 1 102 ? -0.573 6.765 -7.827 1.00 95.50 102 VAL A N 1
ATOM 836 C CA . VAL A 1 102 ? -1.473 5.827 -7.140 1.00 95.50 102 VAL A CA 1
ATOM 837 C C . VAL A 1 102 ? -1.934 6.413 -5.814 1.00 95.50 102 VAL A C 1
ATOM 839 O O . VAL A 1 102 ? -3.140 6.485 -5.582 1.00 95.50 102 VAL A O 1
ATOM 842 N N . VAL A 1 103 ? -1.012 6.909 -4.984 1.00 96.94 103 VAL A N 1
ATOM 843 C CA . VAL A 1 103 ? -1.362 7.519 -3.691 1.00 96.94 103 VAL A CA 1
ATOM 844 C C . VAL A 1 103 ? -2.343 8.678 -3.879 1.00 96.94 103 VAL A C 1
ATOM 846 O O . VAL A 1 103 ? -3.336 8.777 -3.162 1.00 96.94 103 VAL A O 1
ATOM 849 N N . LYS A 1 104 ? -2.132 9.520 -4.899 1.00 95.94 104 LYS A N 1
ATOM 850 C CA . LYS A 1 104 ? -3.063 10.603 -5.241 1.00 95.94 104 LYS A CA 1
ATOM 851 C C . LYS A 1 104 ? -4.444 10.081 -5.655 1.00 95.94 104 LYS A C 1
ATOM 853 O O . LYS A 1 104 ? -5.447 10.683 -5.277 1.00 95.94 104 LYS A O 1
ATOM 858 N N . LYS A 1 105 ? -4.516 8.983 -6.418 1.00 95.44 105 LYS A N 1
ATOM 859 C CA . LYS A 1 105 ? -5.785 8.358 -6.838 1.00 95.44 105 LYS A CA 1
ATOM 860 C C . LYS A 1 105 ? -6.574 7.782 -5.657 1.00 95.44 105 LYS A C 1
ATOM 862 O O . LYS A 1 105 ? -7.798 7.832 -5.697 1.00 95.44 105 LYS A O 1
ATOM 867 N N . VAL A 1 106 ? -5.904 7.281 -4.615 1.00 96.62 106 VAL A N 1
ATOM 868 C CA . VAL A 1 106 ? -6.562 6.707 -3.423 1.00 96.62 106 VAL A CA 1
ATOM 869 C C . VAL A 1 106 ? -6.724 7.683 -2.252 1.00 96.62 106 VAL A C 1
ATOM 871 O O . VAL A 1 106 ? -7.301 7.324 -1.229 1.00 96.62 106 VAL A O 1
ATOM 874 N N . ALA A 1 107 ? -6.268 8.933 -2.389 1.00 95.94 107 ALA A N 1
ATOM 875 C CA . ALA A 1 107 ? -6.182 9.900 -1.289 1.00 95.94 107 ALA A CA 1
ATOM 876 C C . ALA A 1 107 ? -7.504 10.154 -0.536 1.00 95.94 107 ALA A C 1
ATOM 878 O O . ALA A 1 107 ? -7.484 10.517 0.639 1.00 95.94 107 ALA A O 1
ATOM 879 N N . ASN A 1 108 ? -8.643 9.972 -1.213 1.00 93.19 108 ASN A N 1
ATOM 880 C CA . ASN A 1 108 ? -9.985 10.167 -0.649 1.00 93.19 108 ASN A CA 1
ATOM 881 C C . ASN A 1 108 ? -10.810 8.875 -0.569 1.00 93.19 108 ASN A C 1
ATOM 883 O O . ASN A 1 108 ? -11.972 8.925 -0.174 1.00 93.19 108 ASN A O 1
ATOM 887 N N . SER A 1 109 ? -10.246 7.739 -0.978 1.00 94.62 109 SER A N 1
ATOM 888 C CA . SER A 1 109 ? -10.930 6.445 -0.964 1.00 94.62 109 SER A CA 1
ATOM 889 C C . SER A 1 109 ? -10.327 5.457 0.037 1.00 94.62 109 SER A C 1
ATOM 891 O O . SER A 1 109 ? -10.902 4.389 0.233 1.00 94.62 109 SER A O 1
ATOM 893 N N . ALA A 1 110 ? -9.222 5.825 0.695 1.00 97.62 110 ALA A N 1
ATOM 894 C CA . ALA A 1 110 ? -8.536 5.032 1.706 1.00 97.62 110 ALA A CA 1
ATOM 895 C C . ALA A 1 110 ? -8.563 5.689 3.099 1.00 97.62 110 ALA A C 1
ATOM 897 O O . ALA A 1 110 ? -8.361 6.899 3.219 1.00 97.62 110 ALA A O 1
ATOM 898 N N . ASN A 1 111 ? -8.742 4.887 4.154 1.00 98.06 111 ASN A N 1
ATOM 899 C CA . ASN A 1 111 ? -8.571 5.350 5.538 1.00 98.06 111 ASN A CA 1
ATOM 900 C C . ASN A 1 111 ? -7.094 5.487 5.917 1.00 98.06 111 ASN A C 1
ATOM 902 O O . ASN A 1 111 ? -6.707 6.477 6.536 1.00 98.06 111 ASN A O 1
ATOM 906 N N . TYR A 1 112 ? -6.271 4.522 5.514 1.00 98.69 112 TYR A N 1
ATOM 907 C CA . TYR A 1 112 ? -4.828 4.524 5.712 1.00 98.69 112 TYR A CA 1
ATOM 908 C C . TYR A 1 112 ? -4.118 4.249 4.392 1.00 98.69 112 TYR A C 1
ATOM 910 O O . TYR A 1 112 ? -4.455 3.302 3.680 1.00 98.69 112 TYR A O 1
ATOM 918 N N . ILE A 1 113 ? -3.088 5.034 4.094 1.00 98.69 113 ILE A N 1
ATOM 919 C CA . ILE A 1 113 ? -2.173 4.766 2.986 1.00 98.69 113 ILE A CA 1
ATOM 920 C C . ILE A 1 113 ? -0.773 4.619 3.562 1.00 98.69 113 ILE A C 1
ATOM 922 O O . ILE A 1 113 ? -0.240 5.566 4.133 1.00 98.69 113 ILE A O 1
ATOM 926 N N . VAL A 1 114 ? -0.189 3.433 3.426 1.00 98.69 114 VAL A N 1
ATOM 927 C CA . VAL A 1 114 ? 1.163 3.107 3.880 1.00 98.69 114 VAL A CA 1
ATOM 928 C C . VAL A 1 114 ? 2.081 3.082 2.662 1.00 98.69 114 VAL A C 1
ATOM 930 O O . VAL A 1 114 ? 1.850 2.321 1.727 1.00 98.69 114 VAL A O 1
ATOM 933 N N . ILE A 1 115 ? 3.117 3.911 2.668 1.00 97.88 115 ILE A N 1
ATOM 934 C CA . ILE A 1 115 ? 4.059 4.083 1.554 1.00 97.88 115 ILE A CA 1
ATOM 935 C C . ILE A 1 115 ? 5.470 3.735 2.009 1.00 97.88 115 ILE A C 1
ATOM 937 O O . ILE A 1 115 ? 5.984 4.308 2.974 1.00 97.88 115 ILE A O 1
ATOM 941 N N . HIS A 1 116 ? 6.087 2.784 1.314 1.00 97.06 116 HIS A N 1
ATOM 942 C CA . HIS A 1 116 ? 7.486 2.417 1.523 1.00 97.06 116 HIS A CA 1
ATOM 943 C C . HIS A 1 116 ? 8.421 3.379 0.773 1.00 97.06 116 HIS A C 1
ATOM 945 O O . HIS A 1 116 ? 7.976 4.138 -0.097 1.00 97.06 116 HIS A O 1
ATOM 951 N N . ASP A 1 117 ? 9.699 3.387 1.159 1.00 95.44 117 ASP A N 1
ATOM 952 C CA . ASP A 1 117 ? 10.744 4.283 0.640 1.00 95.44 117 ASP A CA 1
ATOM 953 C C . ASP A 1 117 ? 10.345 5.767 0.603 1.00 95.44 117 ASP A C 1
ATOM 955 O O . ASP A 1 117 ? 10.585 6.495 -0.361 1.00 95.44 117 ASP A O 1
ATOM 959 N N . SER A 1 118 ? 9.655 6.225 1.644 1.00 95.19 118 SER A N 1
ATOM 960 C CA . SER A 1 118 ? 9.057 7.566 1.670 1.00 95.19 118 SER A CA 1
ATOM 961 C C . SER A 1 118 ? 10.070 8.719 1.726 1.00 95.19 118 SER A C 1
ATOM 963 O O . SER A 1 118 ? 9.679 9.875 1.585 1.00 95.19 118 SER A O 1
ATOM 965 N N . ASP A 1 119 ? 11.350 8.411 1.925 1.00 94.12 119 ASP A N 1
ATOM 966 C CA . ASP A 1 119 ? 12.483 9.334 1.895 1.00 94.12 119 ASP A CA 1
ATOM 967 C C . ASP A 1 119 ? 13.233 9.370 0.556 1.00 94.12 119 ASP A C 1
ATOM 969 O O . ASP A 1 119 ? 14.153 10.176 0.408 1.00 94.12 119 ASP A O 1
ATOM 973 N N . ASP A 1 120 ? 12.848 8.550 -0.428 1.00 92.94 120 ASP A N 1
ATOM 974 C CA . ASP A 1 120 ? 13.459 8.592 -1.754 1.00 92.94 120 ASP A CA 1
ATOM 975 C C . ASP A 1 120 ? 12.898 9.774 -2.579 1.00 92.94 120 ASP A C 1
ATOM 977 O O . ASP A 1 120 ? 11.704 9.806 -2.913 1.00 92.94 120 ASP A O 1
ATOM 981 N N . PRO A 1 121 ? 13.736 10.761 -2.954 1.00 88.56 121 PRO A N 1
ATOM 982 C CA . PRO A 1 121 ? 13.281 11.943 -3.683 1.00 88.56 121 PRO A CA 1
ATOM 983 C C . PRO A 1 121 ? 12.815 11.631 -5.113 1.00 88.56 121 PRO A C 1
ATOM 985 O O . PRO A 1 121 ? 12.090 12.429 -5.709 1.00 88.56 121 PRO A O 1
ATOM 988 N N . THR A 1 122 ? 13.200 10.486 -5.688 1.00 91.06 122 THR A N 1
ATOM 989 C CA . THR A 1 122 ? 12.825 10.105 -7.059 1.00 91.06 122 THR A CA 1
ATOM 990 C C . THR A 1 122 ? 11.342 9.755 -7.189 1.00 91.06 122 THR A C 1
ATOM 992 O O . THR A 1 122 ? 10.773 9.908 -8.272 1.00 91.06 122 THR A O 1
ATOM 995 N N . TYR A 1 123 ? 10.682 9.385 -6.086 1.00 89.88 123 TYR A N 1
ATOM 996 C CA . TYR A 1 123 ? 9.255 9.042 -6.062 1.00 89.88 123 TYR A CA 1
ATOM 997 C C . TYR A 1 123 ? 8.329 10.254 -5.927 1.00 89.88 123 TYR A C 1
ATOM 999 O O . TYR A 1 123 ? 7.108 10.107 -6.002 1.00 89.88 123 TYR A O 1
ATOM 1007 N N . ASN A 1 124 ? 8.887 11.463 -5.780 1.00 88.31 124 ASN A N 1
ATOM 1008 C CA . ASN A 1 124 ? 8.151 12.731 -5.777 1.00 88.31 124 ASN A CA 1
ATOM 1009 C C . ASN A 1 124 ? 7.015 12.793 -4.730 1.00 88.31 124 ASN A C 1
ATOM 1011 O O . ASN A 1 124 ? 5.965 13.413 -4.947 1.00 88.31 124 ASN A O 1
ATOM 1015 N N . TYR A 1 125 ? 7.218 12.149 -3.576 1.00 92.88 125 TYR A N 1
ATOM 1016 C CA . TYR A 1 125 ? 6.216 12.119 -2.515 1.00 92.88 125 TYR A CA 1
ATOM 1017 C C . TYR A 1 125 ? 5.971 13.489 -1.865 1.00 92.88 125 TYR A C 1
ATOM 1019 O O . TYR A 1 125 ? 4.857 13.776 -1.426 1.00 92.88 125 TYR A O 1
ATOM 1027 N N . GLU A 1 126 ? 6.953 14.392 -1.904 1.00 92.00 126 GLU A N 1
ATOM 1028 C CA . GLU A 1 126 ? 6.799 15.776 -1.431 1.00 92.00 126 GLU A CA 1
ATOM 1029 C C . GLU A 1 126 ? 5.618 16.501 -2.098 1.00 92.00 126 GLU A C 1
ATOM 1031 O O . GLU A 1 126 ? 4.949 17.320 -1.471 1.00 92.00 126 GLU A O 1
ATOM 1036 N N . SER A 1 127 ? 5.310 16.164 -3.356 1.00 92.06 127 SER A N 1
ATOM 1037 C CA . SER A 1 127 ? 4.191 16.761 -4.092 1.00 92.06 127 SER A CA 1
ATOM 1038 C C . SER A 1 127 ? 2.809 16.271 -3.641 1.00 92.06 127 SER A C 1
ATOM 1040 O O . SER A 1 127 ? 1.807 16.932 -3.923 1.00 92.06 127 SER A O 1
ATOM 1042 N N . ILE A 1 128 ? 2.734 15.124 -2.956 1.00 95.06 128 ILE A N 1
ATOM 1043 C CA . ILE A 1 128 ? 1.469 14.516 -2.521 1.00 95.06 128 ILE A CA 1
ATOM 1044 C C . ILE A 1 128 ? 1.227 14.641 -1.021 1.00 95.06 128 ILE A C 1
ATOM 1046 O O . ILE A 1 128 ? 0.068 14.639 -0.620 1.00 95.06 128 ILE A O 1
ATOM 1050 N N . PHE A 1 129 ? 2.265 14.784 -0.193 1.00 96.38 129 PHE A N 1
ATOM 1051 C CA . PHE A 1 129 ? 2.105 14.941 1.254 1.00 96.38 129 PHE A CA 1
ATOM 1052 C C . PHE A 1 129 ? 1.124 16.062 1.631 1.00 96.38 129 PHE A C 1
ATOM 1054 O O . PHE A 1 129 ? 0.217 15.790 2.416 1.00 96.38 129 PHE A O 1
ATOM 1061 N N . PRO A 1 130 ? 1.156 17.266 1.019 1.00 97.12 130 PRO A N 1
ATOM 1062 C CA . PRO A 1 130 ? 0.196 18.329 1.334 1.00 97.12 130 PRO A CA 1
ATOM 1063 C C . PRO A 1 130 ? -1.281 17.991 1.064 1.00 97.12 130 PRO A C 1
ATOM 1065 O O . PRO A 1 130 ? -2.157 18.736 1.494 1.00 97.12 130 PRO A O 1
ATOM 1068 N N . LEU A 1 131 ? -1.578 16.899 0.348 1.00 96.50 131 LEU A N 1
ATOM 1069 C CA . LEU A 1 131 ? -2.948 16.425 0.116 1.00 96.50 131 LEU A CA 1
ATOM 1070 C C . LEU A 1 131 ? -3.548 15.711 1.335 1.00 96.50 131 LEU A C 1
ATOM 1072 O O . LEU A 1 131 ? -4.740 15.404 1.320 1.00 96.50 131 LEU A O 1
ATOM 1076 N N . PHE A 1 132 ? -2.733 15.415 2.351 1.00 98.19 132 PHE A N 1
ATOM 1077 C CA . PHE A 1 132 ? -3.121 14.618 3.506 1.00 98.19 132 PHE A CA 1
ATOM 1078 C C . PHE A 1 132 ? -3.162 15.448 4.779 1.00 98.19 132 PHE A C 1
ATOM 1080 O O . PHE A 1 132 ? -2.177 16.082 5.165 1.00 98.19 132 PHE A O 1
ATOM 1087 N N . LYS A 1 133 ? -4.310 15.391 5.458 1.00 98.19 133 LYS A N 1
ATOM 1088 C CA . LYS A 1 133 ? -4.539 16.052 6.745 1.00 98.19 133 LYS A CA 1
ATOM 1089 C C . LYS A 1 133 ? -3.662 15.479 7.859 1.00 98.19 133 LYS A C 1
ATOM 1091 O O . LYS A 1 133 ? -3.181 16.235 8.698 1.00 98.19 133 LYS A O 1
ATOM 1096 N N . TYR A 1 134 ? -3.480 14.162 7.874 1.00 98.44 134 TYR A N 1
ATOM 1097 C CA . TYR A 1 134 ? -2.697 13.450 8.876 1.00 98.44 134 TYR A CA 1
ATOM 1098 C C . TYR A 1 134 ? -1.573 12.679 8.199 1.00 98.44 134 TYR A C 1
ATOM 1100 O O . TYR A 1 134 ? -1.788 11.967 7.217 1.00 98.44 134 TYR A O 1
ATOM 1108 N N . GLN A 1 135 ? -0.368 12.841 8.733 1.00 98.06 135 GLN A N 1
ATOM 1109 C CA . GLN A 1 135 ? 0.853 12.255 8.197 1.00 98.06 135 GLN A CA 1
ATOM 1110 C C . GLN A 1 135 ? 1.698 11.766 9.367 1.00 98.06 135 GLN A C 1
ATOM 1112 O O . GLN A 1 135 ? 1.876 12.484 10.350 1.00 98.06 135 GLN A O 1
ATOM 1117 N N . TYR A 1 136 ? 2.204 10.547 9.255 1.00 98.25 136 TYR A N 1
ATOM 1118 C CA . TYR A 1 136 ? 3.146 9.958 10.193 1.00 98.25 136 TYR A CA 1
ATOM 1119 C C . TYR A 1 136 ? 4.327 9.393 9.407 1.00 98.25 136 TYR A C 1
ATOM 1121 O O . TYR A 1 136 ? 4.128 8.658 8.441 1.00 98.25 136 TYR A O 1
ATOM 1129 N N . HIS A 1 137 ? 5.549 9.718 9.824 1.00 97.44 137 HIS A N 1
ATOM 1130 C CA . HIS A 1 137 ? 6.777 9.288 9.157 1.00 97.44 137 HIS A CA 1
ATOM 1131 C C . HIS A 1 137 ? 7.585 8.385 10.093 1.00 97.44 137 HIS A C 1
ATOM 1133 O O . HIS A 1 137 ? 8.164 8.844 11.077 1.00 97.44 137 HIS A O 1
ATOM 1139 N N . TYR A 1 138 ? 7.643 7.094 9.777 1.00 97.25 138 TYR A N 1
ATOM 1140 C CA . TYR A 1 138 ? 8.438 6.111 10.500 1.00 97.25 138 TYR A CA 1
ATOM 1141 C C . TYR A 1 138 ? 9.890 6.133 10.015 1.00 97.25 138 TYR A C 1
ATOM 1143 O O . TYR A 1 138 ? 10.191 5.691 8.905 1.00 97.25 138 TYR A O 1
ATOM 1151 N N . THR A 1 139 ? 10.790 6.622 10.869 1.00 96.38 139 THR A N 1
ATOM 1152 C CA . THR A 1 139 ? 12.222 6.810 10.561 1.00 96.38 139 THR A CA 1
ATOM 1153 C C . THR A 1 139 ? 13.156 5.901 11.367 1.00 96.38 139 THR A C 1
ATOM 1155 O O . THR A 1 139 ? 14.378 5.971 11.228 1.00 96.38 139 THR A O 1
ATOM 1158 N N . LYS A 1 140 ? 12.599 5.022 12.216 1.00 94.88 140 LYS A N 1
ATOM 1159 C CA . LYS A 1 140 ? 13.372 4.091 13.062 1.00 94.88 140 LYS A CA 1
ATOM 1160 C C . LYS A 1 140 ? 13.962 2.910 12.276 1.00 94.88 140 LYS A C 1
ATOM 1162 O O . LYS A 1 140 ? 14.850 2.230 12.785 1.00 94.88 140 LYS A O 1
ATOM 1167 N N . ALA A 1 141 ? 13.499 2.676 11.048 1.00 93.88 141 ALA A N 1
ATOM 1168 C CA . ALA A 1 141 ? 14.071 1.718 10.108 1.00 93.88 141 ALA A CA 1
ATOM 1169 C C . ALA A 1 141 ? 14.296 2.391 8.752 1.00 93.88 141 ALA A C 1
ATOM 1171 O O . ALA A 1 141 ? 13.559 3.302 8.385 1.00 93.88 141 ALA A O 1
ATOM 1172 N N . GLN A 1 142 ? 15.313 1.928 8.026 1.00 93.38 142 GLN A N 1
ATOM 1173 C CA . GLN A 1 142 ? 15.673 2.451 6.713 1.00 93.38 142 GLN A CA 1
ATOM 1174 C C . GLN A 1 142 ? 15.377 1.420 5.621 1.00 93.38 142 GLN A C 1
ATOM 1176 O O . GLN A 1 142 ? 15.719 0.243 5.805 1.00 93.38 142 GLN A O 1
ATOM 1181 N N . PRO A 1 143 ? 14.802 1.842 4.486 1.00 95.12 143 PRO A N 1
ATOM 1182 C CA . PRO A 1 143 ? 14.309 3.193 4.182 1.00 95.12 143 PRO A CA 1
ATOM 1183 C C . PRO A 1 143 ? 13.035 3.547 4.966 1.00 95.12 143 PRO A C 1
ATOM 1185 O O . PRO A 1 143 ? 12.394 2.662 5.552 1.00 95.12 143 PRO A O 1
ATOM 1188 N N . ASN A 1 144 ? 12.691 4.835 5.004 1.00 97.00 144 ASN A N 1
ATOM 1189 C CA . ASN A 1 144 ? 11.573 5.345 5.792 1.00 97.00 144 ASN A CA 1
ATOM 1190 C C . ASN A 1 144 ? 10.240 4.834 5.244 1.00 97.00 144 ASN A C 1
ATOM 1192 O O . ASN A 1 144 ? 10.037 4.712 4.037 1.00 97.00 144 ASN A O 1
ATOM 1196 N N . THR A 1 145 ? 9.270 4.628 6.129 1.00 97.88 145 THR A N 1
ATOM 1197 C CA . THR A 1 145 ? 7.889 4.307 5.737 1.00 97.88 145 THR A CA 1
ATOM 1198 C C . THR A 1 145 ? 6.960 5.378 6.270 1.00 97.88 145 THR A C 1
ATOM 1200 O O . THR A 1 145 ? 7.088 5.774 7.422 1.00 97.88 145 THR A O 1
ATOM 1203 N N . SER A 1 146 ? 6.007 5.844 5.473 1.00 98.19 146 SER A N 1
ATOM 1204 C CA . SER A 1 146 ? 5.046 6.851 5.929 1.00 98.19 146 SER A CA 1
ATOM 1205 C C . SER A 1 146 ? 3.622 6.314 5.903 1.00 98.19 146 SER A C 1
ATOM 1207 O O . SER A 1 146 ? 3.284 5.463 5.083 1.00 98.19 146 SER A O 1
ATOM 1209 N N . VAL A 1 147 ? 2.790 6.811 6.814 1.00 98.62 147 VAL A N 1
ATOM 1210 C CA . VAL A 1 147 ? 1.351 6.553 6.865 1.00 98.62 147 VAL A CA 1
ATOM 1211 C C . VAL A 1 147 ? 0.628 7.874 6.659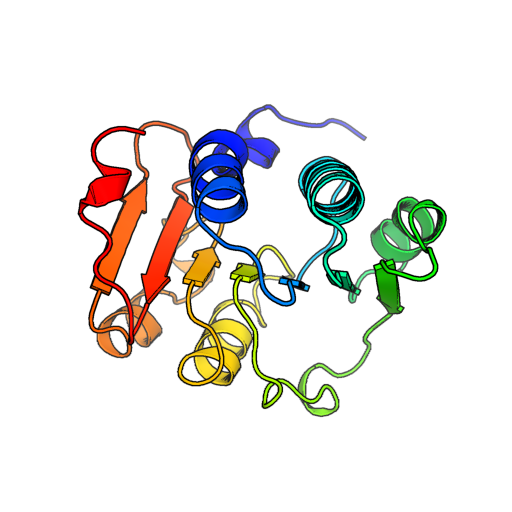 1.00 98.62 147 VAL A C 1
ATOM 1213 O O . VAL A 1 147 ? 0.929 8.864 7.323 1.00 98.62 147 VAL A O 1
ATOM 1216 N N . LEU A 1 148 ? -0.316 7.890 5.727 1.00 98.62 148 LEU A N 1
ATOM 1217 C CA . LEU A 1 148 ? -1.085 9.064 5.338 1.00 98.62 148 LEU A CA 1
ATOM 1218 C C . LEU A 1 148 ? -2.576 8.790 5.543 1.00 98.62 148 LEU A C 1
ATOM 1220 O O . LEU A 1 148 ? -3.047 7.673 5.311 1.00 98.62 148 LEU A O 1
ATOM 1224 N N . SER A 1 149 ? -3.324 9.809 5.961 1.00 98.31 149 SER A N 1
ATOM 1225 C CA . SER A 1 149 ? -4.780 9.735 6.092 1.00 98.31 149 SER A CA 1
ATOM 1226 C C . SER A 1 149 ? -5.431 11.112 5.966 1.00 98.31 149 SER A C 1
ATOM 1228 O O . SER A 1 149 ? -4.868 12.131 6.367 1.00 98.31 149 SER A O 1
ATOM 1230 N N . ASN A 1 150 ? -6.654 11.142 5.435 1.00 98.12 150 ASN A N 1
ATOM 1231 C CA . ASN A 1 150 ? -7.519 12.325 5.450 1.00 98.12 150 ASN A CA 1
ATOM 1232 C C . ASN A 1 150 ? -8.651 12.240 6.483 1.00 98.12 150 ASN A C 1
ATOM 1234 O O . ASN A 1 150 ? -9.283 13.253 6.790 1.00 98.12 150 ASN A O 1
ATOM 1238 N N . THR A 1 151 ? -8.896 11.054 7.040 1.00 96.69 151 THR A N 1
ATOM 1239 C CA . THR A 1 151 ? -10.063 10.764 7.884 1.00 96.69 151 THR A CA 1
ATOM 1240 C C . THR A 1 151 ? -9.690 10.368 9.308 1.00 96.69 151 THR A C 1
ATOM 1242 O O . THR A 1 151 ? -10.507 10.563 10.206 1.00 96.69 151 THR A O 1
ATOM 1245 N N . ILE A 1 152 ? -8.472 9.869 9.540 1.00 97.56 152 ILE A N 1
ATOM 1246 C CA . ILE A 1 152 ? -8.049 9.292 10.819 1.00 97.56 152 ILE A CA 1
ATOM 1247 C C . ILE A 1 152 ? -6.758 9.955 11.308 1.00 97.56 152 ILE A C 1
ATOM 1249 O O . ILE A 1 152 ? -5.775 10.046 10.578 1.00 97.56 152 ILE A O 1
ATOM 1253 N N . GLU A 1 153 ? -6.755 10.400 12.565 1.00 97.81 153 GLU A N 1
ATOM 1254 C CA . GLU A 1 153 ? -5.552 10.906 13.228 1.00 97.81 153 GLU A CA 1
ATOM 1255 C C . GLU A 1 153 ? -4.553 9.771 13.511 1.00 97.81 153 GLU A C 1
ATOM 1257 O O . GLU A 1 153 ? -4.941 8.660 13.870 1.00 97.81 153 GLU A O 1
ATOM 1262 N N . LEU A 1 154 ? -3.257 10.053 13.357 1.00 98.06 154 LEU A N 1
ATOM 1263 C CA . LEU A 1 154 ? -2.197 9.038 13.349 1.00 98.06 154 LEU A CA 1
ATOM 1264 C C . LEU A 1 154 ? -1.260 9.081 14.570 1.00 98.06 154 LEU A C 1
ATOM 1266 O O . LEU A 1 154 ? -0.280 8.346 14.597 1.00 98.06 154 LEU A O 1
ATOM 1270 N N . SER A 1 155 ? -1.551 9.896 15.589 1.00 96.38 155 SER A N 1
ATOM 1271 C CA . SER A 1 155 ? -0.708 10.060 16.792 1.00 96.38 155 SER A CA 1
ATOM 1272 C C . SER A 1 155 ? -0.498 8.760 17.585 1.00 96.38 155 SER A C 1
ATOM 1274 O O . SER A 1 155 ? 0.532 8.558 18.218 1.00 96.38 155 SER A O 1
ATOM 1276 N N . TRP A 1 156 ? -1.428 7.812 17.485 1.00 96.06 156 TRP A N 1
ATOM 1277 C CA . TRP A 1 156 ? -1.313 6.480 18.087 1.00 96.06 156 TRP A CA 1
ATOM 1278 C C . TRP A 1 156 ? -0.182 5.612 17.487 1.00 96.06 156 TRP A C 1
ATOM 1280 O O . TRP A 1 156 ? 0.148 4.562 18.041 1.00 96.06 156 TRP A O 1
ATOM 1290 N N . LEU A 1 157 ? 0.422 6.029 16.366 1.00 96.62 157 LEU A N 1
ATOM 1291 C CA . LEU A 1 157 ? 1.597 5.379 15.779 1.00 96.62 157 LEU A CA 1
ATOM 1292 C C . LEU A 1 157 ? 2.921 5.790 16.445 1.00 96.62 157 LEU A C 1
ATOM 1294 O O . LEU A 1 157 ? 3.938 5.153 16.184 1.00 96.62 157 LEU A O 1
ATOM 1298 N N . ASP A 1 158 ? 2.940 6.781 17.340 1.00 90.19 158 ASP A N 1
ATOM 1299 C CA . ASP A 1 158 ? 4.167 7.200 18.044 1.00 90.19 158 ASP A CA 1
ATOM 1300 C C . ASP A 1 158 ? 4.769 6.084 18.929 1.00 90.19 158 ASP A C 1
ATOM 1302 O O . ASP A 1 158 ? 5.952 6.112 19.282 1.00 90.19 158 ASP A O 1
ATOM 1306 N N . GLU A 1 159 ? 3.970 5.062 19.242 1.00 82.62 159 GLU A N 1
ATOM 1307 C CA . GLU A 1 159 ? 4.357 3.870 20.004 1.00 82.62 159 GLU A CA 1
ATOM 1308 C C . GLU A 1 159 ? 5.086 2.790 19.179 1.00 82.62 159 GLU A C 1
ATOM 1310 O O . GLU A 1 159 ? 5.569 1.817 19.760 1.00 82.62 159 GLU A O 1
ATOM 1315 N N . VAL A 1 160 ? 5.139 2.919 17.844 1.00 80.75 160 VAL A N 1
ATOM 1316 C CA . VAL A 1 160 ? 5.824 1.981 16.922 1.00 80.75 160 VAL A CA 1
ATOM 1317 C C . VAL A 1 160 ? 7.321 2.233 16.919 1.00 80.75 160 VAL A C 1
ATOM 1319 O O . VAL A 1 160 ? 8.119 1.287 17.083 1.00 80.75 160 VAL A O 1
#

Secondary structure (DSSP, 8-state):
----GGGGTTHHHHHHHHHT--S-EEEES--SSHHHHHHHHHHHTT--EEEEESSHHHHHHHGGG-BTTEEEEE-S-GGGS-TTS-EEEEEE---TTTHHHHHHHHTTTEEEEEESSTT-GGG-GGGTGGG-SEEEEE-SSSS-EEEEESSS--GGGGG-

Organism: NCBI:txid1618550

Radius of gyration: 14.36 Å; chains: 1; bounding box: 34×37×38 Å

pLDDT: mean 95.25, std 4.83, range [63.88, 98.75]

Foldseek 3Di:
D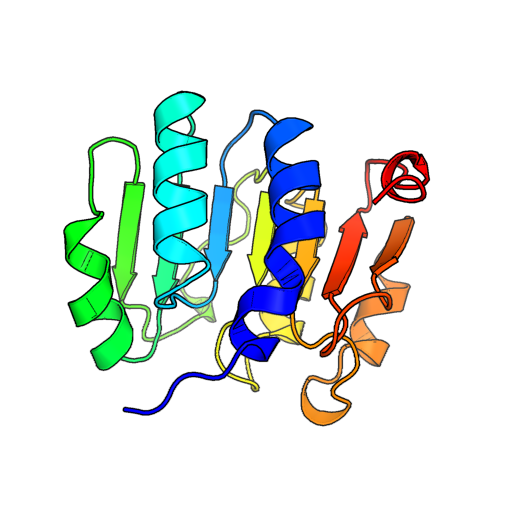DDDPQVCLCVVVVVVLLVVWQEAEEEEAADPHVLVVVLVSCVVSVYAYEYEAQDVVRLVVRVVSDDPRYHRDHDNDPVPDDLQAAEAEYEADYDLVCRLVSCQSNQPRYAKYKYPLCVDVSSVCVVVQVSFPEKDWAPVGPPIMMIGGNHDHDPVVVVD